Protein AF-0000000070512471 (afdb_homodimer)

Organism: Lasius niger (NCBI:txid67767)

Foldseek 3Di:
DQVLVCVLAVAWPDWDWDDPPVPPNPDIDIDTHGPVCPPPDPVVVVVSVCVSCVVVVVVSDDDDDDDDDDDD/DQVLVCVVAVAWPDWDWDDPPVPLNPDIDIDTHGPVCPPPDPVVVVVSVCVSCVVVVVVSDDDDDDDDDDDD

InterPro domains:
  IPR002634 BolA protein [PF01722] (23-70)
  IPR002634 BolA protein [PIRSF003113] (1-71)
  IPR036065 BolA-like superfamily [G3DSA:3.30.300.90] (1-71)
  IPR036065 BolA-like superfamily [SSF82657] (2-71)
  IPR052275 Mitochondrial Fe-S cluster assembly factor [PTHR46188] (3-71)

Structure (mmCIF, N/CA/C/O backbone):
data_AF-0000000070512471-model_v1
#
loop_
_entity.id
_entity.type
_entity.pdbx_description
1 polymer 'BolA-like protein 3'
#
loop_
_atom_site.group_PDB
_atom_site.id
_atom_site.type_symbol
_atom_site.label_atom_id
_atom_site.label_alt_id
_atom_site.label_comp_id
_atom_site.label_asym_id
_atom_site.label_entity_id
_atom_site.label_seq_id
_atom_site.pdbx_PDB_ins_code
_atom_site.Cartn_x
_atom_site.Cartn_y
_atom_site.Cartn_z
_atom_site.occupancy
_atom_site.B_iso_or_equiv
_atom_site.auth_seq_id
_atom_site.auth_comp_id
_atom_site.auth_asym_id
_atom_site.auth_atom_id
_atom_site.pdbx_PDB_model_num
ATOM 1 N N . MET A 1 1 ? -3.205 -6.027 -11.578 1 85 1 MET A N 1
ATOM 2 C CA . MET A 1 1 ? -2.514 -7.074 -10.828 1 85 1 MET A CA 1
ATOM 3 C C . MET A 1 1 ? -2.252 -8.289 -11.711 1 85 1 MET A C 1
ATOM 5 O O . MET A 1 1 ? -1.105 -8.711 -11.875 1 85 1 MET A O 1
ATOM 9 N N . ILE A 1 2 ? -3.215 -8.727 -12.438 1 90.88 2 ILE A N 1
ATOM 10 C CA . ILE A 1 2 ? -3.055 -9.938 -13.234 1 90.88 2 ILE A CA 1
ATOM 11 C C . ILE A 1 2 ? -2.049 -9.695 -14.352 1 90.88 2 ILE A C 1
ATOM 13 O O . ILE A 1 2 ? -1.167 -10.523 -14.594 1 90.88 2 ILE A O 1
ATOM 17 N N . SER A 1 3 ? -2.172 -8.594 -14.953 1 92.25 3 SER A N 1
ATOM 18 C CA . SER A 1 3 ? -1.25 -8.289 -16.047 1 92.25 3 SER A CA 1
ATOM 19 C C . SER A 1 3 ? 0.189 -8.211 -15.539 1 92.25 3 SER A C 1
ATOM 21 O O . SER A 1 3 ? 1.107 -8.703 -16.203 1 92.25 3 SER A O 1
ATOM 23 N N . ILE A 1 4 ? 0.375 -7.652 -14.469 1 93.5 4 ILE A N 1
ATOM 24 C CA . ILE A 1 4 ? 1.702 -7.535 -13.875 1 93.5 4 ILE A CA 1
ATOM 25 C C . ILE A 1 4 ? 2.264 -8.93 -13.586 1 93.5 4 ILE A C 1
ATOM 27 O O . ILE A 1 4 ? 3.412 -9.219 -13.93 1 93.5 4 ILE A O 1
ATOM 31 N N . LEU A 1 5 ? 1.44 -9.789 -13.031 1 95.88 5 LEU A N 1
ATOM 32 C CA . LEU A 1 5 ? 1.882 -11.141 -12.68 1 95.88 5 LEU A CA 1
ATOM 33 C C . LEU A 1 5 ? 2.154 -11.969 -13.93 1 95.88 5 LEU A C 1
ATOM 35 O O . LEU A 1 5 ? 3.094 -12.766 -13.961 1 95.88 5 LEU A O 1
ATOM 39 N N . ARG A 1 6 ? 1.361 -11.703 -14.953 1 95.69 6 ARG A N 1
ATOM 40 C CA . ARG A 1 6 ? 1.589 -12.406 -16.219 1 95.69 6 ARG A CA 1
ATOM 41 C C . ARG A 1 6 ? 2.92 -11.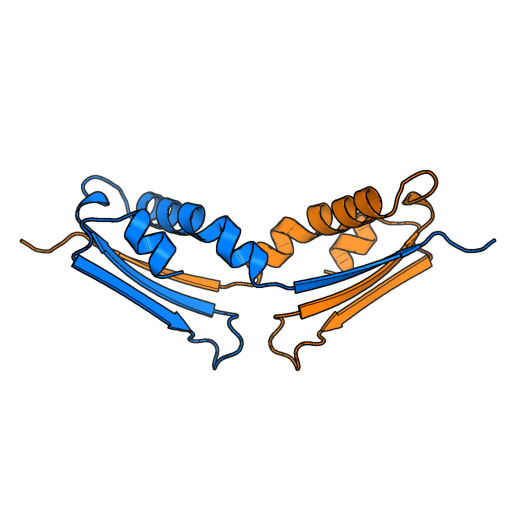992 -16.844 1 95.69 6 ARG A C 1
ATOM 43 O O . ARG A 1 6 ? 3.617 -12.828 -17.422 1 95.69 6 ARG A O 1
ATOM 50 N N . ASN A 1 7 ? 3.203 -10.773 -16.672 1 96.38 7 ASN A N 1
ATOM 51 C CA . ASN A 1 7 ? 4.484 -10.297 -17.172 1 96.38 7 ASN A CA 1
ATOM 52 C C . ASN A 1 7 ? 5.652 -10.875 -16.375 1 96.38 7 ASN A C 1
ATOM 54 O O . ASN A 1 7 ? 6.676 -11.25 -16.953 1 96.38 7 ASN A O 1
ATOM 58 N N . ARG A 1 8 ? 5.496 -10.992 -15.125 1 95.56 8 ARG A N 1
ATOM 59 C CA . ARG A 1 8 ? 6.543 -11.5 -14.242 1 95.56 8 ARG A CA 1
ATOM 60 C C . ARG A 1 8 ? 6.695 -13.016 -14.398 1 95.56 8 ARG A C 1
ATOM 62 O O . ARG A 1 8 ? 7.797 -13.547 -14.258 1 95.56 8 ARG A O 1
ATOM 69 N N . PHE A 1 9 ? 5.562 -13.672 -14.625 1 97.19 9 PHE A N 1
ATOM 70 C CA . PHE A 1 9 ? 5.547 -15.117 -14.766 1 97.19 9 PHE A CA 1
ATOM 71 C C . PHE A 1 9 ? 4.945 -15.523 -16.109 1 97.19 9 PHE A C 1
ATOM 73 O O . PHE A 1 9 ? 3.863 -16.109 -16.156 1 97.19 9 PHE A O 1
ATOM 80 N N . PRO A 1 10 ? 5.691 -15.406 -17.172 1 96.81 10 PRO A N 1
ATOM 81 C CA . PRO A 1 10 ? 5.152 -15.672 -18.516 1 96.81 10 PRO A CA 1
ATOM 82 C C . PRO A 1 10 ? 4.832 -17.141 -18.734 1 96.81 10 PRO A C 1
ATOM 84 O O . PRO A 1 10 ? 4 -17.484 -19.594 1 96.81 10 PRO A O 1
ATOM 87 N N . GLN A 1 11 ? 5.363 -18.031 -17.969 1 96.56 11 GLN A N 1
ATOM 88 C CA . GLN A 1 11 ? 5.125 -19.469 -18.156 1 96.56 11 GLN A CA 1
ATOM 89 C C . GLN A 1 11 ? 4.148 -20 -17.109 1 96.56 11 GLN A C 1
ATOM 91 O O . GLN A 1 11 ? 3.975 -21.219 -16.984 1 96.56 11 GLN A O 1
ATOM 96 N N . ALA A 1 12 ? 3.527 -19.156 -16.469 1 97.62 12 ALA A N 1
ATOM 97 C CA . ALA A 1 12 ? 2.629 -19.609 -15.406 1 97.62 12 ALA A CA 1
ATOM 98 C C . ALA A 1 12 ? 1.48 -20.438 -15.969 1 97.62 12 ALA A C 1
ATOM 100 O O . ALA A 1 12 ? 0.894 -20.078 -17 1 97.62 12 ALA A O 1
ATOM 101 N N . GLN A 1 13 ? 1.194 -21.484 -15.305 1 97.94 13 GLN A N 1
ATOM 102 C CA . GLN A 1 13 ? 0.049 -22.312 -15.664 1 97.94 13 GLN A CA 1
ATOM 103 C C . GLN A 1 13 ? -1.256 -21.688 -15.172 1 97.94 13 GLN A C 1
ATOM 105 O O . GLN A 1 13 ? -2.295 -21.812 -15.82 1 97.94 13 GLN A O 1
ATOM 110 N N . LEU A 1 14 ? -1.146 -21.031 -14.039 1 97.25 14 LEU A N 1
ATOM 111 C CA . LEU A 1 14 ? -2.322 -20.422 -13.422 1 97.25 14 LEU A CA 1
ATOM 112 C C . LEU A 1 14 ? -1.96 -19.109 -12.727 1 97.25 14 LEU A C 1
ATOM 114 O O . LEU A 1 14 ? -0.94 -19.031 -12.031 1 97.25 14 LEU A O 1
ATOM 118 N N . ILE A 1 15 ? -2.785 -18.094 -12.969 1 97 15 ILE A N 1
ATOM 119 C CA . ILE A 1 15 ? -2.768 -16.859 -12.188 1 97 15 ILE A CA 1
ATOM 120 C C . ILE A 1 15 ? -4.199 -16.438 -11.852 1 97 15 ILE A C 1
ATOM 122 O O . ILE A 1 15 ? -4.996 -16.156 -12.75 1 97 15 ILE A O 1
ATOM 126 N N . GLU A 1 16 ? -4.445 -16.453 -10.539 1 96.81 16 GLU A N 1
ATOM 127 C CA . GLU A 1 16 ? -5.75 -16.031 -10.039 1 96.81 16 GLU A CA 1
ATOM 128 C C . GLU A 1 16 ? -5.613 -14.953 -8.969 1 96.81 16 GLU A C 1
ATOM 130 O O . GLU A 1 16 ? -4.793 -15.078 -8.062 1 96.81 16 GLU A O 1
ATOM 135 N N . VAL A 1 17 ? -6.391 -13.891 -9.18 1 93.88 17 VAL A N 1
ATOM 136 C CA . VAL A 1 17 ? -6.465 -12.82 -8.188 1 93.88 17 VAL A CA 1
ATOM 137 C C . VAL A 1 17 ? -7.922 -12.547 -7.828 1 93.88 17 VAL A C 1
ATOM 139 O O . VAL A 1 17 ? -8.734 -12.242 -8.695 1 93.88 17 VAL A O 1
ATOM 142 N N . THR A 1 18 ? -8.258 -12.672 -6.543 1 92.44 18 THR A N 1
ATOM 143 C CA . THR A 1 18 ? -9.633 -12.484 -6.082 1 92.44 18 THR A CA 1
ATOM 144 C C . THR A 1 18 ? -9.68 -11.508 -4.906 1 92.44 18 THR A C 1
ATOM 146 O O . THR A 1 18 ? -8.961 -11.688 -3.92 1 92.44 18 THR A O 1
ATOM 149 N N . ASP A 1 19 ? -10.594 -10.523 -5.09 1 85.88 19 ASP A N 1
ATOM 150 C CA . ASP A 1 19 ? -10.836 -9.648 -3.945 1 85.88 19 ASP A CA 1
ATOM 151 C C . ASP A 1 19 ? -11.703 -10.344 -2.896 1 85.88 19 ASP A C 1
ATOM 153 O O . ASP A 1 19 ? -12.875 -10.633 -3.145 1 85.88 19 ASP A O 1
ATOM 157 N N . VAL A 1 20 ? -11.148 -10.547 -1.75 1 87.62 20 VAL A N 1
ATOM 158 C CA . VAL A 1 20 ? -11.906 -11.328 -0.77 1 87.62 20 VAL A CA 1
ATOM 159 C C . VAL A 1 20 ? -12.352 -10.414 0.374 1 87.62 20 VAL A C 1
ATOM 161 O O . VAL A 1 20 ? -12.742 -10.898 1.44 1 87.62 20 VAL A O 1
ATOM 164 N N . SER A 1 21 ? -12.234 -9.164 0.217 1 81.19 21 SER A N 1
ATOM 165 C CA . SER A 1 21 ? -12.633 -8.211 1.244 1 81.19 21 SER A CA 1
ATOM 166 C C . SER A 1 21 ? -14.078 -7.758 1.04 1 81.19 21 SER A C 1
ATOM 168 O O . SER A 1 21 ? -14.57 -6.902 1.774 1 81.19 21 SER A O 1
ATOM 170 N N . GLY A 1 22 ? -14.727 -8.219 0.107 1 79.81 22 GLY A N 1
ATOM 171 C CA . GLY A 1 22 ? -16.094 -7.809 -0.162 1 79.81 22 GLY A CA 1
ATOM 172 C C . GLY A 1 22 ? -16.188 -6.617 -1.098 1 79.81 22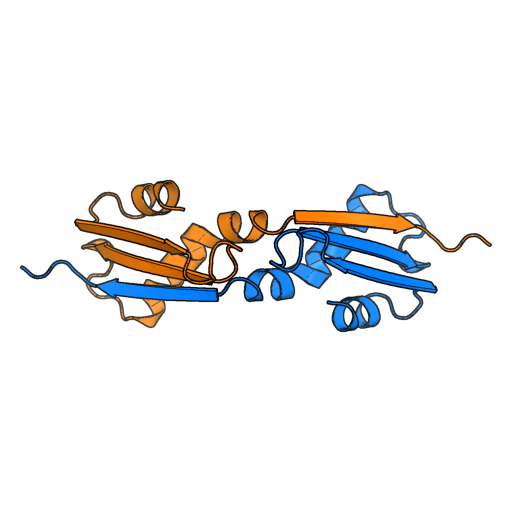 GLY A C 1
ATOM 173 O O . GLY A 1 22 ? -17.125 -5.824 -1.012 1 79.81 22 GLY A O 1
ATOM 174 N N . GLY A 1 23 ? -15.164 -6.375 -1.847 1 76.94 23 GLY A N 1
ATOM 175 C CA . GLY A 1 23 ? -15.203 -5.359 -2.889 1 76.94 23 GLY A CA 1
ATOM 176 C C . GLY A 1 23 ? -14.445 -4.098 -2.52 1 76.94 23 GLY A C 1
ATOM 177 O O . GLY A 1 23 ? -14.344 -3.17 -3.326 1 76.94 23 GLY A O 1
ATOM 178 N N . CYS A 1 24 ? -13.883 -3.959 -1.368 1 71.88 24 CYS A N 1
ATOM 179 C CA . CYS A 1 24 ? -13.203 -2.748 -0.926 1 71.88 24 CYS A CA 1
ATOM 180 C C . CYS A 1 24 ? -11.75 -2.746 -1.377 1 71.88 24 CYS A C 1
ATOM 182 O O . CYS A 1 24 ? -11.102 -1.7 -1.386 1 71.88 24 CYS A O 1
ATOM 184 N N . GLY A 1 25 ? -11.289 -3.973 -1.724 1 75.69 25 GLY A N 1
ATOM 185 C CA . GLY A 1 25 ? -9.922 -4.051 -2.209 1 75.69 25 GLY A CA 1
ATOM 186 C C . GLY A 1 25 ? -8.898 -4.082 -1.094 1 75.69 25 GLY A C 1
ATOM 187 O O . GLY A 1 25 ? -7.711 -3.828 -1.327 1 75.69 25 GLY A O 1
ATOM 188 N N . ALA A 1 26 ? -9.32 -4.445 0.09 1 75.94 26 ALA A N 1
ATOM 189 C CA . ALA A 1 26 ? -8.422 -4.449 1.243 1 75.94 26 ALA A CA 1
ATOM 190 C C . ALA A 1 26 ? -7.629 -5.746 1.317 1 75.94 26 ALA A C 1
ATOM 192 O O . ALA A 1 26 ? -6.543 -5.785 1.903 1 75.94 26 ALA A O 1
ATOM 193 N N . MET A 1 27 ? -8.18 -6.773 0.76 1 84.19 27 MET A N 1
ATOM 194 C CA . MET A 1 27 ? -7.531 -8.078 0.809 1 84.19 27 MET A CA 1
ATOM 195 C C . MET A 1 27 ? -7.707 -8.82 -0.512 1 84.19 27 MET A C 1
ATOM 197 O O . MET A 1 27 ? -8.82 -8.945 -1.019 1 84.19 27 MET A O 1
ATOM 201 N N . PHE A 1 28 ? -6.617 -9.367 -0.967 1 88.94 28 PHE A N 1
ATOM 202 C CA . PHE A 1 28 ? -6.641 -10.164 -2.188 1 88.94 28 PHE A CA 1
ATOM 203 C C . PHE A 1 28 ? -6.074 -11.562 -1.937 1 88.94 28 PHE A C 1
ATOM 205 O O . PHE A 1 28 ? -5.082 -11.711 -1.219 1 88.94 28 PHE A O 1
ATOM 212 N N . ASP A 1 29 ? -6.789 -12.531 -2.531 1 93.62 29 ASP A N 1
ATOM 213 C CA . ASP A 1 29 ? -6.27 -13.891 -2.645 1 93.62 29 ASP A CA 1
ATOM 214 C C . ASP A 1 29 ? -5.594 -14.109 -3.994 1 93.62 29 ASP A C 1
ATOM 216 O O . ASP A 1 29 ? -6.215 -13.914 -5.043 1 93.62 29 ASP A O 1
ATOM 220 N N . ILE A 1 30 ? -4.32 -14.445 -3.875 1 96.06 30 ILE A N 1
ATOM 221 C CA . ILE A 1 30 ? -3.523 -14.609 -5.086 1 96.06 30 ILE A CA 1
ATOM 222 C C . ILE A 1 30 ? -3.004 -16.047 -5.176 1 96.06 30 ILE A C 1
ATOM 224 O O . ILE A 1 30 ? -2.35 -16.531 -4.25 1 96.06 30 ILE A O 1
ATOM 228 N N . ASN A 1 31 ? -3.338 -16.672 -6.289 1 97.56 31 ASN A N 1
ATOM 229 C CA . ASN A 1 31 ? -2.855 -18.016 -6.578 1 97.56 31 ASN A CA 1
ATOM 230 C C . ASN A 1 31 ? -2.066 -18.062 -7.883 1 97.56 31 ASN A C 1
ATOM 232 O O . ASN A 1 31 ? -2.6 -17.734 -8.945 1 97.56 31 ASN A O 1
ATOM 236 N N . VAL A 1 32 ? -0.79 -18.453 -7.742 1 97.75 32 VAL A N 1
ATOM 237 C CA . VAL A 1 32 ? 0.057 -18.547 -8.93 1 97.75 32 VAL A CA 1
ATOM 238 C C . VAL A 1 32 ? 0.704 -19.922 -9 1 97.75 32 VAL A C 1
ATOM 240 O O . VAL A 1 32 ? 1.324 -20.375 -8.039 1 97.75 32 VAL A O 1
ATOM 243 N N . VAL A 1 33 ? 0.516 -20.578 -10.148 1 97.94 33 VAL A N 1
ATOM 244 C CA . VAL A 1 33 ? 1.202 -21.828 -10.477 1 97.94 33 VAL A CA 1
ATOM 245 C C . VAL A 1 33 ? 2.184 -21.594 -11.617 1 97.94 33 VAL A C 1
ATOM 247 O O . VAL A 1 33 ? 1.774 -21.359 -12.758 1 97.94 33 VAL A O 1
ATOM 250 N N . ALA A 1 34 ? 3.494 -21.719 -11.281 1 98.12 34 ALA A N 1
ATOM 251 C CA . ALA A 1 34 ? 4.484 -21.344 -12.281 1 98.12 34 ALA A CA 1
ATOM 252 C C . ALA A 1 34 ? 5.77 -22.156 -12.117 1 98.12 34 ALA A C 1
ATOM 254 O O . ALA A 1 34 ? 6.188 -22.438 -10.992 1 98.12 34 ALA A O 1
ATOM 255 N N . PRO A 1 35 ? 6.387 -22.484 -13.242 1 97.81 35 PRO A N 1
ATOM 256 C CA . PRO A 1 35 ? 7.656 -23.219 -13.164 1 97.81 35 PRO A CA 1
ATOM 257 C C . PRO A 1 35 ? 8.789 -22.375 -12.586 1 97.81 35 PRO A C 1
ATOM 259 O O . PRO A 1 35 ? 9.789 -22.906 -12.117 1 97.81 35 PRO A O 1
ATOM 262 N N . GLU A 1 36 ? 8.617 -21.078 -12.578 1 96.62 36 GLU A N 1
ATOM 263 C CA . GLU A 1 36 ? 9.641 -20.156 -12.094 1 96.62 36 GLU A CA 1
ATOM 264 C C . GLU A 1 36 ? 9.875 -20.328 -10.594 1 96.62 36 GLU A C 1
ATOM 266 O O . GLU A 1 36 ? 10.891 -19.875 -10.062 1 96.62 36 GLU A O 1
ATOM 271 N N . PHE A 1 37 ? 8.992 -20.984 -9.82 1 97.62 37 PHE A N 1
ATOM 272 C CA . PHE A 1 37 ? 9.109 -21.188 -8.383 1 97.62 37 PHE A CA 1
ATOM 273 C C . PHE A 1 37 ? 9.984 -22.391 -8.078 1 97.62 37 PHE A C 1
ATOM 275 O O . PHE A 1 37 ? 10.305 -22.656 -6.918 1 97.62 37 PHE A O 1
ATOM 282 N N . LYS A 1 38 ? 10.359 -23.156 -9.148 1 96.69 38 LYS A N 1
ATOM 283 C CA . LYS A 1 38 ? 11.148 -24.359 -8.93 1 96.69 38 LYS A CA 1
ATOM 284 C C . LYS A 1 38 ? 12.43 -24.047 -8.172 1 96.69 38 LYS A C 1
ATOM 286 O O . LYS A 1 38 ? 13.156 -23.125 -8.523 1 96.69 38 LYS A O 1
ATOM 291 N N . GLY A 1 39 ? 12.703 -24.891 -7.125 1 97.44 39 GLY A N 1
ATOM 292 C CA . GLY A 1 39 ? 13.93 -24.75 -6.359 1 97.44 39 GLY A CA 1
ATOM 293 C C . GLY A 1 39 ? 13.859 -23.656 -5.312 1 97.44 39 GLY A C 1
ATOM 294 O O . GLY A 1 39 ? 14.82 -23.453 -4.562 1 97.44 39 GLY A O 1
ATOM 295 N N . LEU A 1 40 ? 12.812 -22.906 -5.227 1 96.88 40 LEU A N 1
ATOM 296 C CA . LEU A 1 40 ? 12.641 -21.844 -4.242 1 96.88 40 LEU A CA 1
ATOM 297 C C . LEU A 1 40 ? 11.766 -22.297 -3.086 1 96.88 40 LEU A C 1
ATOM 299 O O . LEU A 1 40 ? 10.805 -23.047 -3.289 1 96.88 40 LEU A O 1
ATOM 303 N N . ASN A 1 41 ? 12.07 -21.859 -1.966 1 97.38 41 ASN A N 1
ATOM 304 C CA . ASN A 1 41 ? 11.156 -22.109 -0.853 1 97.38 41 ASN A CA 1
ATOM 305 C C . ASN A 1 41 ? 9.977 -21.141 -0.866 1 97.38 41 ASN A C 1
ATOM 307 O O . ASN A 1 41 ? 9.969 -20.172 -1.629 1 97.38 41 ASN A O 1
ATOM 311 N N . THR A 1 42 ? 8.969 -21.422 -0.056 1 96.81 42 THR A N 1
ATOM 312 C CA . THR A 1 42 ? 7.699 -20.703 -0.075 1 96.81 42 THR A CA 1
ATOM 313 C C . THR A 1 42 ? 7.906 -19.234 0.236 1 96.81 42 THR A C 1
ATOM 315 O O . THR A 1 42 ? 7.312 -18.359 -0.412 1 96.81 42 THR A O 1
ATOM 318 N N . VAL A 1 43 ? 8.758 -18.891 1.148 1 97.19 43 VAL A N 1
ATOM 319 C CA . VAL A 1 43 ? 9 -17.5 1.564 1 97.19 43 VAL A CA 1
ATOM 320 C C . VAL A 1 43 ? 9.539 -16.703 0.386 1 97.19 43 VAL A C 1
ATOM 322 O O . VAL A 1 43 ? 9.078 -15.586 0.124 1 97.19 43 VAL A O 1
ATOM 325 N N . LYS A 1 44 ? 10.43 -17.25 -0.286 1 97.12 44 LYS A N 1
ATOM 326 C CA . LYS A 1 44 ? 11.016 -16.578 -1.445 1 97.12 44 LYS A CA 1
ATOM 327 C C . LYS A 1 44 ? 9.984 -16.406 -2.555 1 97.12 44 LYS A C 1
ATOM 329 O O . LYS A 1 44 ? 9.938 -15.352 -3.205 1 97.12 44 LYS A O 1
ATOM 334 N N . GLN A 1 45 ? 9.203 -17.469 -2.779 1 97.62 45 GLN A N 1
ATOM 335 C CA . GLN A 1 45 ? 8.133 -17.375 -3.764 1 97.62 45 GLN A CA 1
ATOM 336 C C . GLN A 1 45 ? 7.184 -16.219 -3.432 1 97.62 45 GLN A C 1
ATOM 338 O O . GLN A 1 45 ? 6.855 -15.406 -4.301 1 97.62 45 GLN A O 1
ATOM 343 N N . HIS A 1 46 ? 6.816 -16.109 -2.17 1 96.38 46 HIS A N 1
ATOM 344 C CA . HIS A 1 46 ? 5.934 -15.031 -1.719 1 96.38 46 HIS A CA 1
ATOM 345 C C . HIS A 1 46 ? 6.602 -13.672 -1.863 1 96.38 46 HIS A C 1
ATOM 347 O O . HIS A 1 46 ? 5.957 -12.703 -2.27 1 96.38 46 HIS A O 1
ATOM 353 N N . ARG A 1 47 ? 7.789 -13.617 -1.671 1 95.25 47 ARG A N 1
ATOM 354 C CA . ARG A 1 47 ? 8.531 -12.359 -1.794 1 95.25 47 ARG A CA 1
ATOM 355 C C . ARG A 1 47 ? 8.523 -11.859 -3.234 1 95.25 47 ARG A C 1
ATOM 357 O O . ARG A 1 47 ? 8.367 -10.664 -3.48 1 95.25 47 ARG A O 1
ATOM 364 N N . ILE A 1 48 ? 8.648 -12.734 -4.18 1 95.75 48 ILE A N 1
ATOM 365 C CA . ILE A 1 48 ? 8.656 -12.367 -5.594 1 95.75 48 ILE A CA 1
ATOM 366 C C . ILE A 1 48 ? 7.309 -11.758 -5.977 1 95.75 48 ILE A C 1
ATOM 368 O O . ILE A 1 48 ? 7.254 -10.734 -6.664 1 95.75 48 ILE A O 1
ATOM 372 N N . ILE A 1 49 ? 6.227 -12.375 -5.504 1 95.19 49 ILE A N 1
ATOM 373 C CA . ILE A 1 49 ? 4.891 -11.859 -5.789 1 95.19 49 ILE A CA 1
ATOM 374 C C . ILE A 1 49 ? 4.723 -10.477 -5.152 1 95.19 49 ILE A C 1
ATOM 376 O O . ILE A 1 49 ? 4.262 -9.539 -5.805 1 95.19 49 ILE A O 1
ATOM 380 N N . ASN A 1 50 ? 5.125 -10.406 -3.928 1 92.25 50 ASN A N 1
ATOM 381 C CA . ASN A 1 50 ? 5.043 -9.133 -3.223 1 92.25 50 ASN A CA 1
ATOM 382 C C . ASN A 1 50 ? 5.801 -8.031 -3.961 1 92.25 50 ASN A C 1
ATOM 384 O O . ASN A 1 50 ? 5.277 -6.93 -4.148 1 92.25 50 ASN A O 1
ATOM 388 N N . GLU A 1 51 ? 6.996 -8.32 -4.395 1 92.25 51 GLU A N 1
ATOM 389 C CA . GLU A 1 51 ? 7.824 -7.348 -5.098 1 92.25 51 GLU A CA 1
ATOM 390 C C . GLU A 1 51 ? 7.191 -6.945 -6.43 1 92.25 51 GLU A C 1
ATOM 392 O O . GLU A 1 51 ? 7.234 -5.773 -6.812 1 92.25 51 GLU A O 1
ATOM 397 N N . ALA A 1 52 ? 6.656 -7.938 -7.082 1 92.94 52 ALA A N 1
ATOM 398 C CA . ALA A 1 52 ? 6.023 -7.672 -8.375 1 92.94 52 ALA A CA 1
ATOM 399 C C . ALA A 1 52 ? 4.832 -6.734 -8.219 1 92.94 52 ALA A C 1
ATOM 401 O O . ALA A 1 52 ? 4.57 -5.906 -9.094 1 92.94 52 ALA A O 1
ATOM 402 N N . LEU A 1 53 ? 4.137 -6.848 -7.078 1 89.62 53 LEU A N 1
ATOM 403 C CA . LEU A 1 53 ? 2.877 -6.129 -6.926 1 89.62 53 LEU A CA 1
ATOM 404 C C . LEU A 1 53 ? 3.062 -4.887 -6.062 1 89.62 53 LEU A C 1
ATOM 406 O O . LEU A 1 53 ? 2.109 -4.133 -5.836 1 89.62 53 LEU A O 1
ATOM 410 N N . LYS A 1 54 ? 4.203 -4.645 -5.582 1 84 54 LYS A N 1
ATOM 411 C CA . LYS A 1 54 ? 4.496 -3.6 -4.609 1 84 54 LYS A CA 1
ATOM 412 C C . LYS A 1 54 ? 3.982 -2.244 -5.086 1 84 54 LYS A C 1
ATOM 414 O O . LYS A 1 54 ? 3.285 -1.545 -4.348 1 84 54 LYS A O 1
ATOM 419 N N . GLU A 1 55 ? 4.316 -1.905 -6.316 1 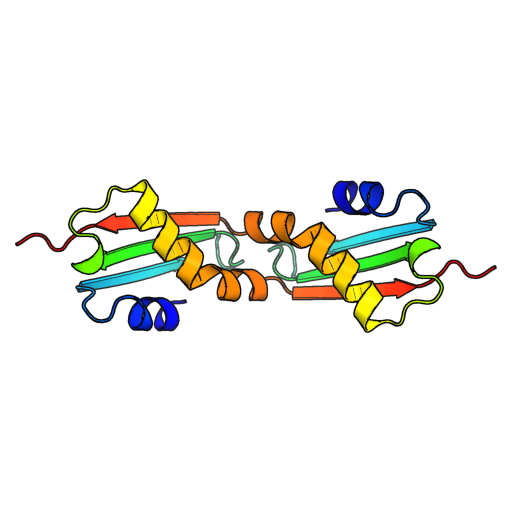79.56 55 GLU A N 1
ATOM 420 C CA . GLU A 1 55 ? 3.918 -0.604 -6.844 1 79.56 55 GLU A CA 1
ATOM 421 C C . GLU A 1 55 ? 2.408 -0.529 -7.051 1 79.56 55 GLU A C 1
ATOM 423 O O . GLU A 1 55 ? 1.79 0.504 -6.785 1 79.56 55 GLU A O 1
ATOM 428 N N . GLU A 1 56 ? 1.869 -1.657 -7.531 1 78.62 56 GLU A N 1
ATOM 429 C CA . GLU A 1 56 ? 0.427 -1.702 -7.75 1 78.62 56 GLU A CA 1
ATOM 430 C C . GLU A 1 56 ? -0.337 -1.526 -6.438 1 78.62 56 GLU A C 1
ATOM 432 O O . GLU A 1 56 ? -1.343 -0.815 -6.391 1 78.62 56 GLU A O 1
ATOM 437 N N . ILE A 1 57 ? 0.041 -2.035 -5.438 1 76.94 57 ILE A N 1
ATOM 438 C CA . ILE A 1 57 ? -0.614 -2 -4.137 1 76.94 57 ILE A CA 1
ATOM 439 C C . ILE A 1 57 ? -0.472 -0.609 -3.523 1 76.94 57 ILE A C 1
ATOM 441 O O . ILE A 1 57 ? -1.409 -0.096 -2.908 1 76.94 57 ILE A O 1
ATOM 445 N N . LYS A 1 58 ? 0.652 -0.044 -3.76 1 71.81 58 LYS A N 1
ATOM 446 C CA . LYS A 1 58 ? 0.882 1.318 -3.289 1 71.81 58 LYS A CA 1
ATOM 447 C C . LYS A 1 58 ? -0.111 2.293 -3.916 1 71.81 58 LYS A C 1
ATOM 449 O O . LYS A 1 58 ? -0.583 3.219 -3.254 1 71.81 58 LYS A O 1
ATOM 454 N N . ASP A 1 59 ? -0.329 1.998 -5.117 1 66.69 59 ASP A N 1
ATOM 455 C CA . ASP A 1 59 ? -1.148 2.92 -5.898 1 66.69 59 ASP A CA 1
ATOM 456 C C . ASP A 1 59 ? -2.635 2.691 -5.637 1 66.69 59 ASP A C 1
ATOM 458 O O . ASP A 1 59 ? -3.475 3.492 -6.055 1 66.69 59 ASP A O 1
ATOM 462 N N . MET A 1 60 ? -2.943 1.665 -4.988 1 67.5 60 MET A N 1
ATOM 463 C CA . MET A 1 60 ? -4.348 1.349 -4.75 1 67.5 60 MET A CA 1
ATOM 464 C C . MET A 1 60 ? -4.93 2.244 -3.66 1 67.5 60 MET A C 1
ATOM 466 O O . MET A 1 60 ? -6.141 2.463 -3.609 1 67.5 60 MET A O 1
ATOM 470 N N . HIS A 1 61 ? -4.023 2.76 -2.846 1 70.94 61 HIS A N 1
ATOM 471 C CA . HIS A 1 61 ? -4.516 3.73 -1.873 1 70.94 61 HIS A CA 1
ATOM 472 C C . HIS A 1 61 ? -4.285 5.16 -2.355 1 70.94 61 HIS A C 1
ATOM 474 O O . HIS A 1 61 ? -3.176 5.508 -2.768 1 70.94 61 HIS A O 1
ATOM 480 N N . GLY A 1 62 ? -5.461 5.723 -2.49 1 78.06 62 GLY A N 1
ATOM 481 C CA . GLY A 1 62 ? -5.375 7.137 -2.809 1 78.06 62 GLY A CA 1
ATOM 482 C C . GLY A 1 62 ? -5.258 8.016 -1.578 1 78.06 62 GLY A C 1
ATOM 483 O O . GLY A 1 62 ? -5.91 7.77 -0.564 1 78.06 62 GLY A O 1
ATOM 484 N N . LEU A 1 63 ? -4.27 8.836 -1.622 1 86.62 63 LEU A N 1
ATOM 485 C CA . LEU A 1 63 ? -4.156 9.852 -0.578 1 86.62 63 LEU A CA 1
ATOM 486 C C . LEU A 1 63 ? -4.406 11.242 -1.142 1 86.62 63 LEU A C 1
ATOM 488 O O . LEU A 1 63 ? -3.863 11.602 -2.189 1 86.62 63 LEU A O 1
ATOM 492 N N . ARG A 1 64 ? -5.344 11.906 -0.562 1 91.81 64 ARG A N 1
ATOM 493 C CA . ARG A 1 64 ? -5.48 13.344 -0.745 1 91.81 64 ARG A CA 1
ATOM 494 C C . ARG A 1 64 ? -4.82 14.109 0.397 1 91.81 64 ARG A C 1
ATOM 496 O O . ARG A 1 64 ? -5.312 14.102 1.526 1 91.81 64 ARG A O 1
ATOM 503 N N . ILE A 1 65 ? -3.709 14.773 -0.009 1 95.62 65 ILE A N 1
ATOM 504 C CA . ILE A 1 65 ? -2.885 15.367 1.037 1 95.62 65 ILE A CA 1
ATOM 505 C C . ILE A 1 65 ? -2.99 16.891 0.975 1 95.62 65 ILE A C 1
ATOM 507 O O . ILE A 1 65 ? -2.877 17.484 -0.101 1 95.62 65 ILE A O 1
ATOM 511 N N . ARG A 1 66 ? -3.275 17.453 2.117 1 96.69 66 ARG A N 1
ATOM 512 C CA . ARG A 1 66 ? -3.227 18.891 2.322 1 96.69 66 ARG A CA 1
ATOM 513 C C . ARG A 1 66 ? -2.25 19.25 3.436 1 96.69 66 ARG A C 1
ATOM 515 O O . ARG A 1 66 ? -2.311 18.688 4.531 1 96.69 66 ARG A O 1
ATOM 522 N N . THR A 1 67 ? -1.379 20.109 3.012 1 97.81 67 THR A N 1
ATOM 523 C CA . THR A 1 67 ? -0.396 20.562 3.99 1 97.81 67 THR A CA 1
ATOM 524 C C . THR A 1 67 ? -0.352 22.094 4.047 1 97.81 67 THR A C 1
ATOM 526 O O . THR A 1 67 ? -0.591 22.766 3.043 1 97.81 67 THR A O 1
ATOM 529 N N . SER A 1 68 ? -0.088 22.547 5.273 1 97 68 SER A N 1
ATOM 530 C CA . SER A 1 68 ? 0.099 23.984 5.449 1 97 68 SER A CA 1
ATOM 531 C C . SER A 1 68 ? 0.934 24.281 6.691 1 97 68 SER A C 1
ATOM 533 O O . SER A 1 68 ? 1.265 23.375 7.457 1 97 68 SER A O 1
ATOM 535 N N . ILE A 1 69 ? 1.351 25.547 6.75 1 96.25 69 ILE A N 1
ATOM 536 C CA . ILE A 1 69 ? 2.061 26.016 7.934 1 96.25 69 ILE A CA 1
ATOM 537 C C . ILE A 1 69 ? 1.104 26.797 8.828 1 96.25 69 ILE A C 1
ATOM 539 O O . ILE A 1 69 ? 0.163 27.422 8.336 1 96.25 69 ILE A O 1
ATOM 543 N N . PRO A 1 70 ? 1.391 26.672 10.156 1 94.62 70 PRO A N 1
ATOM 544 C CA . PRO A 1 70 ? 0.529 27.453 11.047 1 94.62 70 PRO A CA 1
ATOM 545 C C . PRO A 1 70 ? 0.521 28.938 10.688 1 94.62 70 PRO A C 1
ATOM 547 O O . PRO A 1 70 ? 1.553 29.484 10.289 1 94.62 70 PRO A O 1
ATOM 550 N N . GLN A 1 71 ? -0.724 29.438 10.461 1 85.06 71 GLN A N 1
ATOM 551 C CA . GLN A 1 71 ? -0.83 30.875 10.227 1 85.06 71 GLN A CA 1
ATOM 552 C C . GLN A 1 71 ? -0.535 31.656 11.5 1 85.06 71 GLN A C 1
ATOM 554 O O . GLN A 1 71 ? -0.817 31.188 12.609 1 85.06 71 GLN A O 1
ATOM 559 N N . SER A 1 72 ? 0.564 32.438 11.617 1 63.59 72 SER A N 1
ATOM 560 C CA . SER A 1 72 ? 0.805 33.312 12.75 1 63.59 72 SER A CA 1
ATOM 561 C C . SER A 1 72 ? -0.492 33.969 13.242 1 63.59 72 SER A C 1
ATOM 563 O O . SER A 1 72 ? -1.437 34.125 12.461 1 63.59 72 SER A O 1
ATOM 565 N N . MET B 1 1 ? -2.311 5.57 11.383 1 85.12 1 MET B N 1
ATOM 566 C CA . MET B 1 1 ? -1.921 6.703 10.539 1 85.12 1 MET B CA 1
ATOM 567 C C . MET B 1 1 ? -1.722 7.961 11.383 1 85.12 1 MET B C 1
ATOM 569 O O . MET B 1 1 ? -0.644 8.555 11.367 1 85.12 1 MET B O 1
ATOM 573 N N . ILE B 1 2 ? -2.623 8.242 12.25 1 90.94 2 ILE B N 1
ATOM 574 C CA . ILE B 1 2 ? -2.537 9.484 13.023 1 90.94 2 ILE B CA 1
ATOM 575 C C . ILE B 1 2 ? -1.337 9.422 13.961 1 90.94 2 ILE B C 1
ATOM 577 O O . ILE B 1 2 ? -0.577 10.383 14.078 1 90.94 2 ILE B O 1
ATOM 581 N N . SER B 1 3 ? -1.176 8.312 14.547 1 92.5 3 SER B N 1
ATOM 582 C CA . SER B 1 3 ? -0.055 8.18 15.477 1 92.5 3 SER B CA 1
ATOM 583 C C . SER B 1 3 ? 1.279 8.336 14.75 1 92.5 3 SER B C 1
ATOM 585 O O . SER B 1 3 ? 2.199 8.977 15.266 1 92.5 3 SER B O 1
ATOM 587 N N . ILE B 1 4 ? 1.38 7.801 13.664 1 93.56 4 ILE B N 1
ATOM 588 C CA . ILE B 1 4 ? 2.596 7.891 12.859 1 93.56 4 ILE B CA 1
ATOM 589 C C . ILE B 1 4 ? 2.871 9.352 12.508 1 93.56 4 ILE B C 1
ATOM 591 O O . ILE B 1 4 ? 3.994 9.836 12.656 1 93.56 4 ILE B O 1
ATOM 595 N N . LEU B 1 5 ? 1.829 10.07 12.102 1 96 5 LEU B N 1
ATOM 596 C CA . LEU B 1 5 ? 1.981 11.461 11.695 1 96 5 LEU B CA 1
ATOM 597 C C . LEU B 1 5 ? 2.311 12.344 12.898 1 96 5 LEU B C 1
ATOM 599 O O . LEU B 1 5 ? 3.098 13.281 12.781 1 96 5 LEU B O 1
ATOM 603 N N . ARG B 1 6 ? 1.756 11.977 14.023 1 95.81 6 ARG B N 1
ATOM 604 C CA . ARG B 1 6 ? 2.062 12.727 15.242 1 95.81 6 ARG B CA 1
ATOM 605 C C . ARG B 1 6 ? 3.523 12.555 15.641 1 95.81 6 ARG B C 1
ATOM 607 O O . ARG B 1 6 ? 4.16 13.492 16.109 1 95.81 6 ARG B O 1
ATOM 614 N N . ASN B 1 7 ? 3.975 11.383 15.414 1 96.44 7 ASN B N 1
ATOM 615 C CA . ASN B 1 7 ? 5.383 11.125 15.703 1 96.44 7 ASN B CA 1
ATOM 616 C C . ASN B 1 7 ? 6.293 11.883 14.734 1 96.44 7 ASN B C 1
ATOM 618 O O . ASN B 1 7 ? 7.32 12.422 15.148 1 96.44 7 ASN B O 1
ATOM 622 N N . ARG B 1 8 ? 5.914 11.945 13.523 1 95.56 8 ARG B N 1
ATOM 623 C CA . ARG B 1 8 ? 6.707 12.617 12.5 1 95.56 8 ARG B CA 1
ATOM 624 C C . ARG B 1 8 ? 6.633 14.133 12.648 1 95.56 8 ARG B C 1
ATOM 626 O O . ARG B 1 8 ? 7.598 14.836 12.336 1 95.56 8 ARG B O 1
ATOM 633 N N . PHE B 1 9 ? 5.445 14.602 13.055 1 97.19 9 PHE B N 1
ATOM 634 C CA . PHE B 1 9 ? 5.211 16.031 13.219 1 97.19 9 PHE B CA 1
ATOM 635 C C . PHE B 1 9 ? 4.773 16.344 14.641 1 97.19 9 PHE B C 1
ATOM 637 O O . PHE B 1 9 ? 3.633 16.75 14.875 1 97.19 9 PHE B O 1
ATOM 644 N N . PRO B 1 10 ? 5.691 16.375 15.57 1 96.88 10 PRO B N 1
ATOM 645 C CA . PRO B 1 10 ? 5.336 16.578 16.984 1 96.88 10 PRO B CA 1
ATOM 646 C C . PRO B 1 10 ? 4.812 17.984 17.266 1 96.88 10 PRO B C 1
ATOM 648 O O . PRO B 1 10 ? 4.078 18.188 18.234 1 96.88 10 PRO B O 1
ATOM 651 N N . GLN B 1 11 ? 5.074 18.922 16.438 1 96.56 11 GLN B N 1
ATOM 652 C CA . GLN B 1 11 ? 4.637 20.297 16.672 1 96.56 11 GLN B CA 1
ATOM 653 C C . GLN B 1 11 ? 3.438 20.656 15.797 1 96.56 11 GLN B C 1
ATOM 655 O O . GLN B 1 11 ? 3.049 21.812 15.711 1 96.56 11 GLN B O 1
ATOM 660 N N . ALA B 1 12 ? 2.869 19.703 15.25 1 97.62 12 ALA B N 1
ATOM 661 C CA . ALA B 1 12 ? 1.756 19.984 14.344 1 97.62 12 ALA B CA 1
ATOM 662 C C . ALA B 1 12 ? 0.59 20.625 15.094 1 97.62 12 ALA B C 1
ATOM 664 O O . ALA B 1 12 ? 0.239 20.203 16.188 1 97.62 12 ALA B O 1
ATOM 665 N N . GLN B 1 13 ? 0.034 21.594 14.5 1 97.94 13 GLN B N 1
ATOM 666 C CA . GLN B 1 13 ? -1.16 22.234 15.039 1 97.94 13 GLN B CA 1
ATOM 667 C C . GLN B 1 13 ? -2.408 21.406 14.758 1 97.94 13 GLN B C 1
ATOM 669 O O . GLN B 1 13 ? -3.34 21.375 15.562 1 97.94 13 GLN B O 1
ATOM 674 N N . LEU B 1 14 ? -2.361 20.75 13.617 1 97.19 14 LEU B N 1
ATOM 675 C CA . LEU B 1 14 ? -3.504 19.953 13.188 1 97.19 14 LEU B CA 1
ATOM 676 C C . LEU B 1 14 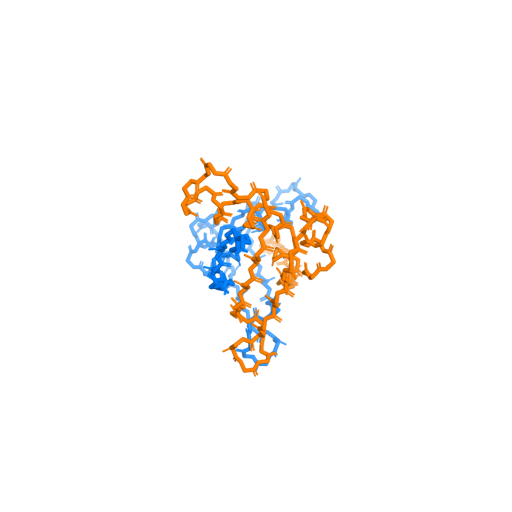? -3.049 18.703 12.43 1 97.19 14 LEU B C 1
ATOM 678 O O . LEU B 1 14 ? -2.15 18.781 11.586 1 97.19 14 LEU B O 1
ATOM 682 N N . ILE B 1 15 ? -3.648 17.562 12.789 1 97.06 15 ILE B N 1
ATOM 683 C CA . ILE B 1 15 ? -3.555 16.344 12.008 1 97.06 15 ILE B CA 1
ATOM 684 C C . ILE B 1 15 ? -4.93 15.688 11.906 1 97.06 15 ILE B C 1
ATOM 686 O O . ILE B 1 15 ? -5.516 15.289 12.914 1 97.06 15 ILE B O 1
ATOM 690 N N . GLU B 1 16 ? -5.391 15.633 10.656 1 96.81 16 GLU B N 1
ATOM 691 C CA . GLU B 1 16 ? -6.672 14.992 10.367 1 96.81 16 GLU B CA 1
ATOM 692 C C . GLU B 1 16 ? -6.527 13.93 9.281 1 96.81 16 GLU B C 1
ATOM 694 O O . GLU B 1 16 ? -5.895 14.172 8.25 1 96.81 16 GLU B O 1
ATOM 699 N N . VAL B 1 17 ? -7.066 12.758 9.602 1 93.88 17 VAL B N 1
ATOM 700 C CA . VAL B 1 17 ? -7.121 11.672 8.633 1 93.88 17 VAL B CA 1
ATOM 701 C C . VAL B 1 17 ? -8.555 11.164 8.508 1 93.88 17 VAL B C 1
ATOM 703 O O . VAL B 1 17 ? -9.156 10.742 9.492 1 93.88 17 VAL B O 1
ATOM 706 N N . THR B 1 18 ? -9.117 11.211 7.293 1 92.31 18 THR B N 1
ATOM 707 C CA . THR B 1 18 ? -10.492 10.797 7.055 1 92.31 18 THR B CA 1
ATOM 708 C C . THR B 1 18 ? -10.57 9.812 5.891 1 92.31 18 THR B C 1
ATOM 710 O O . THR B 1 18 ? -10.055 10.086 4.805 1 92.31 18 THR B O 1
ATOM 713 N N . ASP B 1 19 ? -11.273 8.688 6.188 1 85.94 19 ASP B N 1
ATOM 714 C CA . ASP B 1 19 ? -11.547 7.773 5.086 1 85.94 19 ASP B CA 1
ATOM 715 C C . ASP B 1 19 ? -12.672 8.305 4.199 1 85.94 19 ASP B C 1
ATOM 717 O O . ASP B 1 19 ? -13.82 8.391 4.629 1 85.94 19 ASP B O 1
ATOM 721 N N . VAL B 1 20 ? -12.367 8.578 2.996 1 87.31 20 VAL B N 1
ATOM 722 C CA . VAL B 1 20 ? -13.383 9.195 2.156 1 87.31 20 VAL B CA 1
ATOM 723 C C . VAL B 1 20 ? -13.852 8.211 1.089 1 87.31 20 VAL B C 1
ATOM 725 O O . VAL B 1 20 ? -14.469 8.602 0.097 1 87.31 20 VAL B O 1
ATOM 728 N N . SER B 1 21 ? -13.492 7 1.217 1 81.06 21 SER B N 1
ATOM 729 C CA . SER B 1 21 ? -13.891 5.973 0.258 1 81.06 21 SER B CA 1
ATOM 730 C C . SER B 1 21 ? -15.18 5.285 0.688 1 81.06 21 SER B C 1
ATOM 732 O O . SER B 1 21 ? -15.633 4.34 0.039 1 81.06 21 SER B O 1
ATOM 734 N N . GLY B 1 22 ? -15.766 5.652 1.705 1 79.69 22 GLY B N 1
ATOM 735 C CA . GLY B 1 22 ? -16.984 5.02 2.184 1 79.69 22 GLY B CA 1
ATOM 736 C C . GLY B 1 22 ? -16.719 3.846 3.107 1 79.69 22 GLY B C 1
ATOM 737 O O . GLY B 1 22 ? -17.516 2.9 3.156 1 79.69 22 GLY B O 1
ATOM 738 N N . GLY B 1 23 ? -15.57 3.785 3.684 1 76.69 23 GLY B N 1
ATOM 739 C CA . GLY B 1 23 ? -15.266 2.797 4.707 1 76.69 23 GLY B CA 1
ATOM 740 C C . GLY B 1 23 ? -14.383 1.672 4.203 1 76.69 23 GLY B C 1
ATOM 741 O O . GLY B 1 23 ? -14 0.788 4.973 1 76.69 23 GLY B O 1
ATOM 742 N N . CYS B 1 24 ? -14 1.608 2.986 1 71.81 24 CYS B N 1
ATOM 743 C CA . CYS B 1 24 ? -13.203 0.521 2.43 1 71.81 24 CYS B CA 1
ATOM 744 C C . CYS B 1 24 ? -11.711 0.769 2.641 1 71.81 24 CYS B C 1
ATOM 746 O O . CYS B 1 24 ? -10.906 -0.154 2.533 1 71.81 24 CYS B O 1
ATOM 748 N N . GLY B 1 25 ? -11.414 2.055 2.922 1 75.62 25 GLY B N 1
ATOM 749 C CA . GLY B 1 25 ? -10.016 2.367 3.182 1 75.62 25 GLY B CA 1
ATOM 750 C C . GLY B 1 25 ? -9.203 2.543 1.917 1 75.62 25 GLY B C 1
ATOM 751 O O . GLY B 1 25 ? -7.969 2.467 1.952 1 75.62 25 GLY B O 1
ATOM 752 N N . ALA B 1 26 ? -9.867 2.83 0.823 1 75.69 26 ALA B N 1
ATOM 753 C CA . ALA B 1 26 ? -9.18 2.957 -0.459 1 75.69 26 ALA B CA 1
ATOM 754 C C . ALA B 1 26 ? -8.625 4.367 -0.647 1 75.69 26 ALA B C 1
ATOM 756 O O . ALA B 1 26 ? -7.664 4.566 -1.396 1 75.69 26 ALA B O 1
ATOM 757 N N . MET B 1 27 ? -9.242 5.297 -0 1 84.06 27 MET B N 1
ATOM 758 C CA . MET B 1 27 ? -8.836 6.695 -0.136 1 84.06 27 MET B CA 1
ATOM 759 C C . MET B 1 27 ? -8.914 7.418 1.205 1 84.06 27 MET B C 1
ATOM 761 O O . MET B 1 27 ? -9.945 7.367 1.884 1 84.06 27 MET B O 1
ATOM 765 N N . PHE B 1 28 ? -7.863 8.133 1.489 1 88.94 28 PHE B N 1
ATOM 766 C CA . PHE B 1 28 ? -7.824 8.93 2.707 1 88.94 28 PHE B CA 1
ATOM 767 C C . PHE B 1 28 ? -7.539 10.391 2.385 1 88.94 28 PHE B C 1
ATOM 769 O O . PHE B 1 28 ? -6.711 10.695 1.52 1 88.94 28 PHE B O 1
ATOM 776 N N . ASP B 1 29 ? -8.305 11.25 3.1 1 93.56 29 ASP B N 1
ATOM 777 C CA . ASP B 1 29 ? -8 12.68 3.143 1 93.56 29 ASP B CA 1
ATOM 778 C C . ASP B 1 29 ? -7.164 13.031 4.371 1 93.56 29 ASP B C 1
ATOM 780 O O . ASP B 1 29 ? -7.566 12.75 5.5 1 93.56 29 ASP B O 1
ATOM 784 N N . ILE B 1 30 ? -6.004 13.578 4.043 1 96.06 30 ILE B N 1
ATOM 785 C CA . ILE B 1 30 ? -5.062 13.883 5.113 1 96.06 30 ILE B CA 1
ATOM 786 C C . ILE B 1 30 ? -4.773 15.383 5.133 1 96.06 30 ILE B C 1
ATOM 788 O O . ILE B 1 30 ? -4.367 15.953 4.121 1 96.06 30 ILE B O 1
ATOM 792 N N . ASN B 1 31 ? -5.027 15.969 6.293 1 97.56 31 ASN B N 1
ATOM 793 C CA . ASN B 1 31 ? -4.734 17.37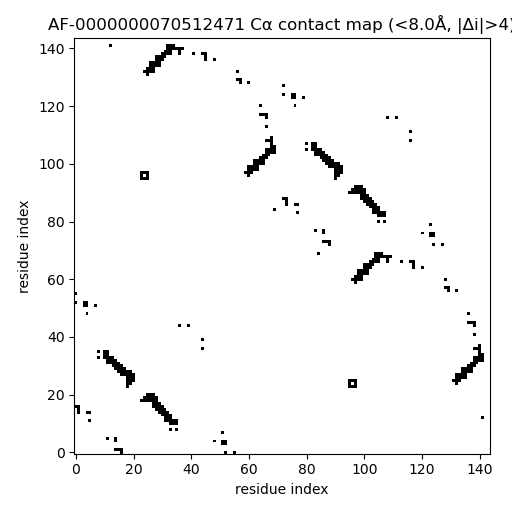5 6.516 1 97.56 31 ASN B CA 1
ATOM 794 C C . ASN B 1 31 ? -3.764 17.578 7.676 1 97.56 31 ASN B C 1
ATOM 796 O O . ASN B 1 31 ? -4.059 17.188 8.812 1 97.56 31 ASN B O 1
ATOM 800 N N . VAL B 1 32 ? -2.607 18.172 7.328 1 97.75 32 VAL B N 1
ATOM 801 C CA . VAL B 1 32 ? -1.604 18.406 8.359 1 97.75 32 VAL B CA 1
ATOM 802 C C . VAL B 1 32 ? -1.188 19.875 8.344 1 97.75 32 VAL B C 1
ATOM 804 O O . VAL B 1 32 ? -0.814 20.406 7.297 1 97.75 32 VAL B O 1
ATOM 807 N N . VAL B 1 33 ? -1.297 20.516 9.516 1 97.88 33 VAL B N 1
ATOM 808 C CA . VAL B 1 33 ? -0.775 21.859 9.734 1 97.88 33 VAL B CA 1
ATOM 809 C C . VAL B 1 33 ? 0.403 21.812 10.703 1 97.88 33 VAL B C 1
ATOM 811 O O . VAL B 1 33 ? 0.224 21.531 11.891 1 97.88 33 VAL B O 1
ATOM 814 N N . ALA B 1 34 ? 1.601 22.141 10.156 1 98.12 34 ALA B N 1
ATOM 815 C CA . ALA B 1 34 ? 2.787 21.953 10.984 1 98.12 34 ALA B CA 1
ATOM 816 C C . ALA B 1 34 ? 3.881 22.953 10.617 1 98.12 34 ALA B C 1
ATOM 818 O O . ALA B 1 34 ? 4.066 23.281 9.445 1 98.12 34 ALA B O 1
ATOM 819 N N . PRO B 1 35 ? 4.617 23.391 11.641 1 97.81 35 PRO B N 1
ATOM 820 C CA . PRO B 1 35 ? 5.715 24.328 11.367 1 97.81 35 PRO B CA 1
ATOM 821 C C . PRO B 1 35 ? 6.863 23.672 10.602 1 97.81 35 PRO B C 1
ATOM 823 O O . PRO B 1 35 ? 7.672 24.359 9.977 1 97.81 35 PRO B O 1
ATOM 826 N N . GLU B 1 36 ? 6.902 22.359 10.594 1 96.56 36 GLU B N 1
ATOM 827 C CA . GLU B 1 3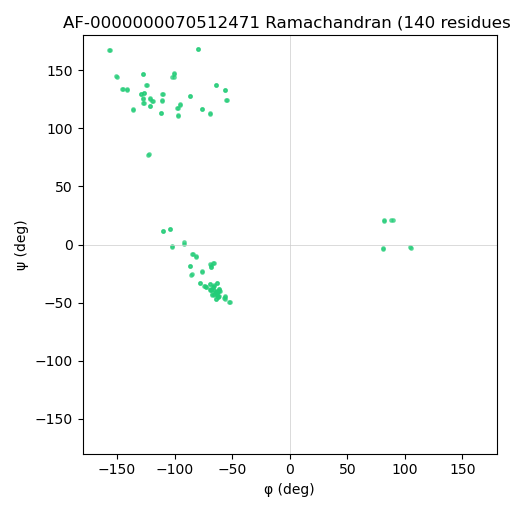6 ? 7.969 21.609 9.938 1 96.56 36 GLU B CA 1
ATOM 828 C C . GLU B 1 36 ? 7.926 21.797 8.422 1 96.56 36 GLU B C 1
ATOM 830 O O . GLU B 1 36 ? 8.906 21.516 7.73 1 96.56 36 GLU B O 1
ATOM 835 N N . PHE B 1 37 ? 6.844 22.297 7.824 1 97.62 37 PHE B N 1
ATOM 836 C CA . PHE B 1 37 ? 6.688 22.5 6.387 1 97.62 37 PHE B CA 1
ATOM 837 C C . PHE B 1 37 ? 7.285 23.828 5.961 1 97.62 37 PHE B C 1
ATOM 839 O O . PHE B 1 37 ? 7.367 24.125 4.766 1 97.62 37 PHE B O 1
ATOM 846 N N . LYS B 1 38 ? 7.691 24.656 6.953 1 96.69 38 LYS B N 1
ATOM 847 C CA . LYS B 1 38 ? 8.219 25.984 6.621 1 96.69 38 LYS B CA 1
ATOM 848 C C . LYS B 1 38 ? 9.406 25.875 5.664 1 96.69 38 LYS B C 1
ATOM 850 O O . LYS B 1 38 ? 10.32 25.078 5.887 1 96.69 38 LYS B O 1
ATOM 855 N N . GLY B 1 39 ? 9.367 26.719 4.594 1 97.44 39 GLY B N 1
ATOM 856 C CA . GLY B 1 39 ? 10.469 26.766 3.641 1 97.44 39 GLY B CA 1
ATOM 857 C C . GLY B 1 39 ? 10.414 25.656 2.607 1 97.44 39 GLY B C 1
ATOM 858 O O . GLY B 1 39 ? 11.258 25.594 1.716 1 97.44 39 GLY B O 1
ATOM 859 N N . LEU B 1 40 ? 9.484 24.766 2.676 1 96.94 40 LEU B N 1
ATOM 860 C CA . LEU B 1 40 ? 9.336 23.656 1.725 1 96.94 40 LEU B CA 1
ATOM 861 C C . LEU B 1 40 ? 8.219 23.953 0.726 1 96.94 40 LEU B C 1
ATOM 863 O O . LEU B 1 40 ? 7.195 24.547 1.086 1 96.94 40 LEU B O 1
ATOM 867 N N . ASN B 1 41 ? 8.414 23.547 -0.427 1 97.44 41 ASN B N 1
ATOM 868 C CA . ASN B 1 41 ? 7.312 23.625 -1.378 1 97.44 41 ASN B CA 1
ATOM 869 C C . ASN B 1 41 ? 6.324 22.469 -1.185 1 97.44 41 ASN B C 1
ATOM 871 O O . ASN B 1 41 ? 6.594 21.531 -0.435 1 97.44 41 ASN B O 1
ATOM 875 N N . THR B 1 42 ? 5.176 22.562 -1.824 1 96.69 42 THR B N 1
ATOM 876 C CA . THR B 1 42 ? 4.059 21.656 -1.609 1 96.69 42 THR B CA 1
ATOM 877 C C . THR B 1 42 ? 4.453 20.219 -1.967 1 96.69 42 THR B C 1
ATOM 879 O O . THR B 1 42 ? 4.121 19.281 -1.243 1 96.69 42 THR B O 1
ATOM 882 N N . VAL B 1 43 ? 5.191 20.016 -3.002 1 97.12 43 VAL B N 1
ATOM 883 C CA . VAL B 1 43 ? 5.586 18.688 -3.465 1 97.12 43 VAL B CA 1
ATOM 884 C C . VAL B 1 43 ? 6.434 18 -2.396 1 97.12 43 VAL B C 1
ATOM 886 O O . VAL B 1 43 ? 6.207 16.828 -2.076 1 97.12 43 VAL B O 1
ATOM 889 N N . LYS B 1 44 ? 7.316 18.688 -1.874 1 97.19 44 LYS B N 1
ATOM 890 C CA . LYS B 1 44 ? 8.18 18.141 -0.832 1 97.19 44 LYS B CA 1
ATOM 891 C C . LYS B 1 44 ? 7.383 17.812 0.427 1 97.19 44 LYS B C 1
ATOM 893 O O . LYS B 1 44 ? 7.613 16.797 1.065 1 97.19 44 LYS B O 1
ATOM 898 N N . GLN B 1 45 ? 6.48 18.75 0.792 1 97.62 45 GLN B N 1
ATOM 899 C CA . GLN B 1 45 ? 5.609 18.5 1.936 1 97.62 45 GLN B CA 1
ATOM 900 C C . GLN B 1 45 ? 4.824 17.203 1.748 1 97.62 45 GLN B C 1
ATOM 902 O O . GLN B 1 45 ? 4.777 16.359 2.648 1 97.62 45 GLN B O 1
ATOM 907 N N . HIS B 1 46 ? 4.297 17.016 0.562 1 96.31 46 HIS B N 1
ATOM 908 C CA . HIS B 1 46 ? 3.539 15.82 0.248 1 96.31 46 HIS B CA 1
ATOM 909 C C . HIS B 1 46 ? 4.434 14.586 0.271 1 96.31 46 HIS B C 1
ATOM 911 O O . HIS B 1 46 ? 4.031 13.523 0.764 1 96.31 46 HIS B O 1
ATOM 917 N N . ARG B 1 47 ? 5.566 14.703 -0.113 1 95.12 47 ARG B N 1
ATOM 918 C CA . ARG B 1 47 ? 6.508 13.594 -0.122 1 95.12 47 ARG B CA 1
ATOM 919 C C . ARG B 1 47 ? 6.812 13.125 1.297 1 95.12 47 ARG B C 1
ATOM 921 O O . ARG B 1 47 ? 6.891 11.922 1.556 1 95.12 47 ARG B O 1
ATOM 928 N N . ILE B 1 48 ? 6.957 14.008 2.221 1 95.75 48 ILE B N 1
ATOM 929 C CA . ILE B 1 48 ? 7.254 13.672 3.609 1 95.75 48 ILE B CA 1
ATOM 930 C C . ILE B 1 48 ? 6.102 12.867 4.199 1 95.75 48 ILE B C 1
ATOM 932 O O . ILE B 1 48 ? 6.324 11.859 4.879 1 95.75 48 ILE B O 1
ATOM 936 N N . ILE B 1 49 ? 4.867 13.281 3.914 1 95.12 49 ILE B N 1
ATOM 937 C CA . ILE B 1 49 ? 3.697 12.555 4.402 1 95.12 49 ILE B CA 1
ATOM 938 C C . ILE B 1 49 ? 3.658 11.156 3.791 1 95.12 49 ILE B C 1
ATOM 940 O O . ILE B 1 49 ? 3.471 10.172 4.5 1 95.12 49 ILE B O 1
ATOM 944 N N . ASN B 1 50 ? 3.863 11.133 2.521 1 92.12 50 ASN B N 1
ATOM 945 C CA . ASN B 1 50 ? 3.879 9.852 1.829 1 92.12 50 ASN B CA 1
ATOM 946 C C . ASN B 1 50 ? 4.914 8.906 2.428 1 92.12 50 ASN B C 1
ATOM 948 O O . ASN B 1 50 ? 4.6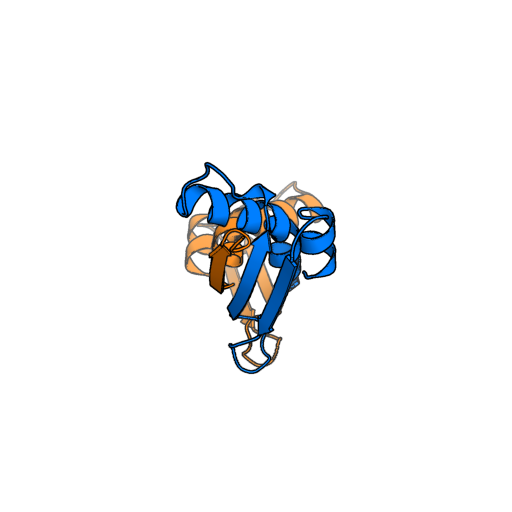17 7.734 2.684 1 92.12 50 ASN B O 1
ATOM 952 N N . GLU B 1 51 ? 6.105 9.391 2.658 1 92.25 51 GLU B N 1
ATOM 953 C CA . GLU B 1 51 ? 7.184 8.578 3.211 1 92.25 51 GLU B CA 1
ATOM 954 C C . GLU B 1 51 ? 6.848 8.102 4.621 1 92.25 51 GLU B C 1
ATOM 956 O O . GLU B 1 51 ? 7.141 6.957 4.98 1 92.25 51 GLU B O 1
ATOM 961 N N . ALA B 1 52 ? 6.27 8.992 5.371 1 92.88 52 ALA B N 1
ATOM 962 C CA . ALA B 1 52 ? 5.906 8.656 6.746 1 92.88 52 ALA B CA 1
ATOM 963 C C . ALA B 1 52 ? 4.875 7.531 6.777 1 92.88 52 ALA B C 1
ATOM 965 O O . ALA B 1 52 ? 4.898 6.688 7.676 1 92.88 52 ALA B O 1
ATOM 966 N N . LEU B 1 53 ? 4 7.504 5.766 1 89.62 53 LEU B N 1
ATOM 967 C CA . LEU B 1 53 ? 2.869 6.586 5.809 1 89.62 53 LEU B CA 1
ATOM 968 C C . LEU B 1 53 ? 3.113 5.375 4.914 1 89.62 53 LEU B C 1
ATOM 970 O O . LEU B 1 53 ? 2.273 4.477 4.832 1 89.62 53 LEU B O 1
ATOM 974 N N . LYS B 1 54 ? 4.18 5.312 4.246 1 84.12 54 LYS B N 1
ATOM 975 C CA . LYS B 1 54 ? 4.484 4.312 3.227 1 84.12 54 LYS B CA 1
ATOM 976 C C . LYS B 1 54 ? 4.277 2.9 3.762 1 84.12 54 LYS B C 1
ATOM 978 O O . LYS B 1 54 ? 3.596 2.086 3.137 1 84.12 54 LYS B O 1
ATOM 983 N N . GLU B 1 55 ? 4.848 2.633 4.926 1 79.81 55 GLU B N 1
ATOM 984 C CA . GLU B 1 55 ? 4.758 1.291 5.488 1 79.81 55 GLU B CA 1
ATOM 985 C C . GLU B 1 55 ? 3.33 0.974 5.93 1 79.81 55 GLU B C 1
ATOM 987 O O . GLU B 1 55 ? 2.855 -0.15 5.754 1 79.81 55 GLU B O 1
ATOM 992 N N . GLU B 1 56 ? 2.695 2.002 6.508 1 78.81 56 GLU B N 1
ATOM 993 C CA . GLU B 1 56 ? 1.318 1.814 6.953 1 78.81 56 GLU B CA 1
ATOM 994 C C . GLU B 1 56 ? 0.397 1.493 5.777 1 78.81 56 GLU B C 1
ATOM 996 O O . GLU B 1 56 ? -0.473 0.626 5.883 1 78.81 56 GLU B O 1
ATOM 1001 N N . ILE B 1 57 ? 0.525 2.047 4.734 1 77.06 57 ILE B N 1
ATOM 1002 C CA . ILE B 1 57 ? -0.316 1.885 3.553 1 77.06 57 ILE B CA 1
ATOM 1003 C C . ILE B 1 57 ? -0.046 0.527 2.91 1 77.06 57 ILE B C 1
ATOM 1005 O O . ILE B 1 57 ? -0.972 -0.141 2.443 1 77.06 57 ILE B O 1
ATOM 1009 N N . LYS B 1 58 ? 1.185 0.17 2.969 1 71.75 58 LYS B N 1
ATOM 1010 C CA . LYS B 1 58 ? 1.556 -1.146 2.455 1 71.75 58 LYS B CA 1
ATOM 1011 C C . LYS B 1 58 ? 0.843 -2.256 3.221 1 71.75 58 LYS B C 1
ATOM 1013 O O . LYS B 1 58 ? 0.429 -3.258 2.631 1 71.75 58 LYS B O 1
ATOM 1018 N N . ASP B 1 59 ? 0.77 -1.986 4.445 1 66.88 59 ASP B N 1
ATOM 1019 C CA . ASP B 1 59 ? 0.242 -3.014 5.336 1 66.88 59 ASP B CA 1
ATOM 1020 C C . ASP B 1 59 ? -1.285 -3.033 5.309 1 66.88 59 ASP B C 1
ATOM 1022 O O . ASP B 1 59 ? -1.91 -3.951 5.844 1 66.88 59 ASP B O 1
ATOM 1026 N N . MET B 1 60 ? -1.852 -2.094 4.719 1 67.81 60 MET B N 1
ATOM 1027 C CA . MET B 1 60 ? -3.309 -2.008 4.703 1 67.81 60 MET B CA 1
ATOM 1028 C C . MET B 1 60 ? -3.898 -3.006 3.711 1 67.81 60 MET B C 1
ATOM 1030 O O . MET B 1 60 ? -5.051 -3.42 3.852 1 67.81 60 MET B O 1
ATOM 1034 N N . HIS B 1 61 ? -3.074 -3.377 2.75 1 71.44 61 HIS B N 1
ATOM 1035 C CA . HIS B 1 61 ? -3.545 -4.43 1.856 1 71.44 61 HIS B CA 1
ATOM 1036 C C . HIS B 1 61 ? -3.016 -5.793 2.283 1 71.44 61 HIS B C 1
ATOM 1038 O O . HIS B 1 61 ? -1.813 -5.953 2.512 1 71.44 61 HIS B O 1
ATOM 1044 N N . GLY B 1 62 ? -4.047 -6.543 2.59 1 78.56 62 GLY B N 1
ATOM 1045 C CA . GLY B 1 62 ? -3.68 -7.922 2.867 1 78.56 62 GLY B CA 1
ATOM 1046 C C . GLY B 1 62 ? -3.615 -8.781 1.623 1 78.56 62 GLY B C 1
ATOM 1047 O O . GLY B 1 62 ? -4.453 -8.656 0.729 1 78.56 62 GLY B O 1
ATOM 1048 N N . LEU B 1 63 ? -2.502 -9.422 1.506 1 86.69 63 LEU B N 1
ATOM 1049 C CA . LEU B 1 63 ? -2.393 -10.414 0.443 1 86.69 63 LEU B CA 1
ATOM 1050 C C . LEU B 1 63 ? -2.318 -11.828 1.021 1 86.69 63 LEU B C 1
ATOM 1052 O O . LEU B 1 63 ? -1.565 -12.078 1.965 1 86.69 63 LEU B O 1
ATOM 1056 N N . ARG B 1 64 ? -3.209 -12.641 0.592 1 92.25 64 ARG B N 1
ATOM 1057 C CA . ARG B 1 64 ? -3.076 -14.086 0.776 1 92.25 64 ARG B CA 1
ATOM 1058 C C . ARG B 1 64 ? -2.496 -14.742 -0.47 1 92.25 64 ARG B C 1
ATOM 1060 O O . ARG B 1 64 ? -3.166 -14.836 -1.501 1 92.25 64 ARG B O 1
ATOM 1067 N N . ILE B 1 65 ? -1.245 -15.219 -0.26 1 95.75 65 ILE B N 1
ATOM 1068 C CA . ILE B 1 65 ? -0.52 -15.68 -1.438 1 95.75 65 ILE B CA 1
ATOM 1069 C C . ILE B 1 65 ? -0.363 -17.203 -1.383 1 95.75 65 ILE B C 1
ATOM 1071 O O . ILE B 1 65 ? 0.015 -17.75 -0.347 1 95.75 65 ILE B O 1
ATOM 1075 N N . ARG B 1 66 ? -0.73 -17.812 -2.475 1 96.88 66 ARG B N 1
ATOM 1076 C CA . ARG B 1 66 ? -0.476 -19.234 -2.707 1 96.88 66 ARG B CA 1
ATOM 1077 C C . ARG B 1 66 ? 0.354 -19.438 -3.971 1 96.88 66 ARG B C 1
ATOM 1079 O O . ARG B 1 66 ? 0.027 -18.891 -5.027 1 96.88 66 ARG B O 1
ATOM 1086 N N . THR B 1 67 ? 1.41 -20.141 -3.705 1 97.88 67 THR B N 1
ATOM 1087 C CA . THR B 1 67 ? 2.281 -20.422 -4.836 1 97.88 67 THR B CA 1
ATOM 1088 C C . THR B 1 67 ? 2.562 -21.922 -4.93 1 97.88 67 THR B C 1
ATOM 1090 O O . THR B 1 67 ? 2.6 -22.625 -3.91 1 97.88 67 THR B O 1
ATOM 1093 N N . SER B 1 68 ? 2.711 -22.344 -6.195 1 97.12 68 SER B N 1
ATOM 1094 C CA . SER B 1 68 ? 3.096 -23.73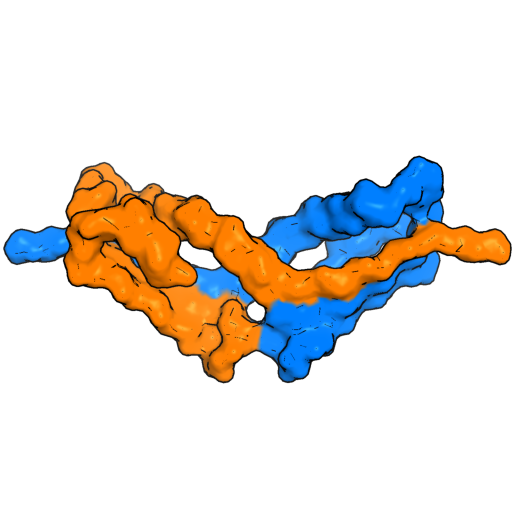4 -6.422 1 97.12 68 SER B CA 1
ATOM 1095 C C . SER B 1 68 ? 3.762 -23.906 -7.785 1 97.12 68 SER B C 1
ATOM 1097 O O . SER B 1 68 ? 3.805 -22.969 -8.586 1 97.12 68 SER B O 1
ATOM 1099 N N . ILE B 1 69 ? 4.359 -25.078 -7.918 1 96.38 69 ILE B N 1
ATOM 1100 C CA . ILE B 1 69 ? 4.941 -25.438 -9.203 1 96.38 69 ILE B CA 1
ATOM 1101 C C . ILE B 1 69 ? 3.996 -26.375 -9.945 1 96.38 69 ILE B C 1
ATOM 1103 O O . ILE B 1 69 ? 3.264 -27.156 -9.328 1 96.38 69 ILE B O 1
ATOM 1107 N N . PRO B 1 70 ? 4.027 -26.203 -11.32 1 94.69 70 PRO B N 1
ATOM 1108 C CA . PRO B 1 70 ? 3.172 -27.125 -12.07 1 94.69 70 PRO B CA 1
ATOM 1109 C C . PRO B 1 70 ? 3.463 -28.594 -11.75 1 94.69 70 PRO B C 1
ATOM 1111 O O . PRO B 1 70 ? 4.621 -28.969 -11.531 1 94.69 70 PRO B O 1
ATOM 1114 N N . GLN B 1 71 ? 2.367 -29.281 -11.328 1 85.31 71 GLN B N 1
ATOM 1115 C CA . GLN B 1 71 ? 2.535 -30.719 -11.109 1 85.31 71 GLN B CA 1
ATOM 1116 C C . GLN B 1 71 ? 2.74 -31.453 -12.438 1 85.31 71 GLN B C 1
ATOM 1118 O O . GLN B 1 71 ? 2.211 -31.047 -13.469 1 85.31 71 GLN B O 1
ATOM 1123 N N . SER B 1 72 ? 3.928 -32.031 -12.734 1 64.19 72 SER B N 1
ATOM 1124 C CA . SER B 1 72 ? 4.129 -32.875 -13.898 1 64.19 72 SER B CA 1
ATOM 1125 C C . SER B 1 72 ? 2.891 -33.719 -14.195 1 64.19 72 SER B C 1
ATOM 1127 O O . SER B 1 72 ? 2.117 -34.031 -13.289 1 64.19 72 SER B O 1
#

Nearest PDB structures (foldseek):
  2ncl-assembly1_A  TM=7.518E-01  e=3.395E-06  Homo sapiens
  2mma-assembly1_B  TM=8.490E-01  e=1.021E-03  Arabidopsis thaliana
  5y4b-assembly1_A  TM=7.765E-01  e=1.190E-02  Saccharomyces cerevisiae S288C
  4uc7-assembly1_A  TM=2.127E-01  e=1.614E+00  Human respiratory syncytial virus A2
  2ncl-assembly1_A  TM=7.519E-01  e=4.971E-06  Homo sapiens

pLDDT: mean 90.24, std 9.16, range [63.59, 98.12]

Secondary structure (DSSP, 8-state):
-HHHHHHH-TT-SEEEEEE-SSSSSSEEEEEEE-GGGTT--HHHHHHHHHHHHHHHHHHHSEEEEEEE----/-HHHHHHH-TT-SEEEEEE-SSSSSSEEEEEEE-GGGTT--HHHHHHHHHHHHHHHHHHHSEEEEEEE----

Radius of gyration: 19.15 Å; Cα contacts (8 Å, |Δi|>4): 235; chains: 2; bounding box: 31×66×36 Å

Solvent-accessible surface area (backbone atoms only — not comparable to full-atom values): 8354 Å² total; per-residue (Å²): 109,66,67,56,50,43,66,75,40,76,71,41,79,39,80,46,80,42,66,71,52,79,75,43,66,33,24,35,39,34,40,39,26,22,62,85,44,63,97,54,56,69,68,58,48,51,47,51,53,50,62,70,40,44,66,60,56,54,63,56,44,42,73,45,79,43,77,44,55,66,77,130,108,66,65,56,49,44,68,76,39,76,72,39,80,40,80,44,81,42,67,72,53,80,77,43,64,31,24,36,41,35,40,40,26,20,64,86,43,64,96,54,54,69,69,58,49,50,48,53,53,50,61,70,40,45,66,61,56,55,64,57,45,41,73,47,80,44,78,45,54,66,77,128

Sequence (144 aa):
MISILRNRFPQAQLIEVTDVSGGCGAMFDINVVAPEFKGLNTVKQHRIINEALKEEIKDMHGLRIRTSIPQSMISILRNRFPQAQLIEVTDVSGGCGAMFDINVVAPEFKGLNTVKQHRIINEALKEEIKDMHGLRIRTSIPQS